Protein AF-A0A015UYR4-F1 (afdb_monomer_lite)

Foldseek 3Di:
DVVVVCCQCPVVVQQQDPVGGGQVVVPFDWDQDPVVRDIDGPPDDDDDCVVVDDDDDDDDPDVVPCCFAPVPPDADADPVNVVDPDDPGHPTD

Radius of gyration: 20.89 Å; chains: 1; bounding box: 34×30×52 Å

Organism: NCBI:txid1339316

InterPro domains:
  IPR044946 Type I restriction modification DNA specificity domain superfamily [G3DSA:3.90.220.20] (39-91)

pLDDT: mean 90.94, std 5.08, range [67.25, 97.25]

Structure (mmCIF, N/CA/C/O backbone):
data_AF-A0A015UYR4-F1
#
_entry.id   AF-A0A015UYR4-F1
#
loop_
_atom_site.group_PDB
_atom_site.id
_atom_site.type_symbol
_atom_site.label_atom_id
_atom_site.label_alt_id
_atom_site.label_comp_id
_atom_site.label_asym_id
_atom_site.label_entity_id
_atom_site.label_seq_id
_atom_site.pdbx_PDB_ins_code
_atom_site.Cartn_x
_atom_site.Cartn_y
_atom_site.Cartn_z
_atom_site.occupancy
_atom_site.B_iso_or_equiv
_atom_site.auth_seq_id
_atom_site.auth_comp_id
_atom_site.auth_asym_id
_atom_site.auth_atom_id
_atom_site.pdbx_PDB_model_num
ATOM 1 N N . MET A 1 1 ? 13.370 6.831 8.750 1.00 67.25 1 MET A N 1
ATOM 2 C CA . MET A 1 1 ? 12.155 7.668 8.852 1.00 67.25 1 MET A CA 1
ATOM 3 C C . MET A 1 1 ? 10.922 6.968 8.273 1.00 67.25 1 MET A C 1
ATOM 5 O O . MET A 1 1 ? 10.007 6.711 9.039 1.00 67.25 1 MET A O 1
ATOM 9 N N . ALA A 1 2 ? 10.908 6.552 6.997 1.00 82.50 2 ALA A N 1
ATOM 10 C CA . ALA A 1 2 ? 9.747 5.880 6.378 1.00 82.50 2 ALA A CA 1
ATOM 11 C C . ALA A 1 2 ? 9.240 4.639 7.143 1.00 82.50 2 ALA A C 1
ATOM 13 O O . ALA A 1 2 ? 8.042 4.498 7.361 1.00 82.50 2 ALA A O 1
ATOM 14 N N . LYS A 1 3 ? 10.152 3.787 7.636 1.00 88.62 3 LYS A N 1
ATOM 15 C CA . LYS A 1 3 ? 9.787 2.617 8.451 1.00 88.62 3 LYS A CA 1
ATOM 16 C C . LYS A 1 3 ? 9.011 2.993 9.720 1.00 88.62 3 LYS A C 1
ATOM 18 O O . LYS A 1 3 ? 8.019 2.357 10.030 1.00 88.62 3 LYS A O 1
ATOM 23 N N . GLN A 1 4 ? 9.444 4.033 10.434 1.00 91.44 4 GLN A N 1
ATOM 24 C CA . GLN A 1 4 ? 8.770 4.469 11.662 1.00 91.44 4 GLN A CA 1
ATOM 25 C C . GLN A 1 4 ? 7.365 4.986 11.366 1.00 91.44 4 GLN A C 1
ATOM 27 O O . GLN A 1 4 ? 6.441 4.660 12.098 1.00 91.44 4 GLN A O 1
ATOM 32 N N . LEU A 1 5 ? 7.200 5.745 10.279 1.00 93.75 5 LEU A N 1
ATOM 33 C CA . LEU A 1 5 ? 5.886 6.225 9.861 1.00 93.75 5 LEU A CA 1
ATOM 34 C C . LEU A 1 5 ? 4.958 5.057 9.514 1.00 93.75 5 LEU A C 1
ATOM 36 O O . LEU A 1 5 ? 3.815 5.031 9.957 1.00 93.75 5 LEU A O 1
ATOM 40 N N . TYR A 1 6 ? 5.473 4.065 8.783 1.00 92.75 6 TYR A N 1
ATOM 41 C CA . TYR A 1 6 ? 4.727 2.853 8.465 1.00 92.75 6 TYR A CA 1
ATOM 42 C C . TYR A 1 6 ? 4.303 2.092 9.727 1.00 92.75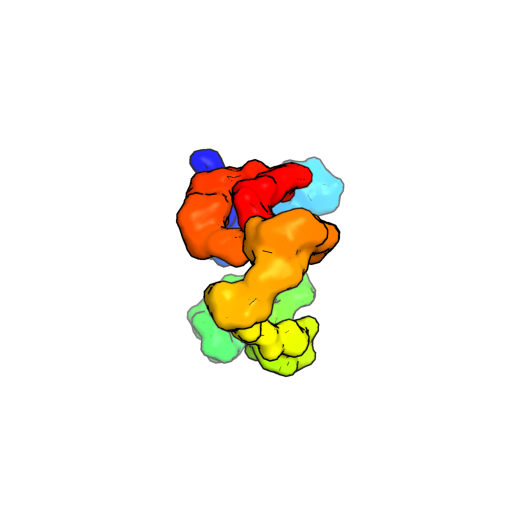 6 TYR A C 1
ATOM 44 O O . TYR A 1 6 ? 3.134 1.735 9.870 1.00 92.75 6 TYR A O 1
ATOM 52 N N . ASP A 1 7 ? 5.235 1.890 10.660 1.00 94.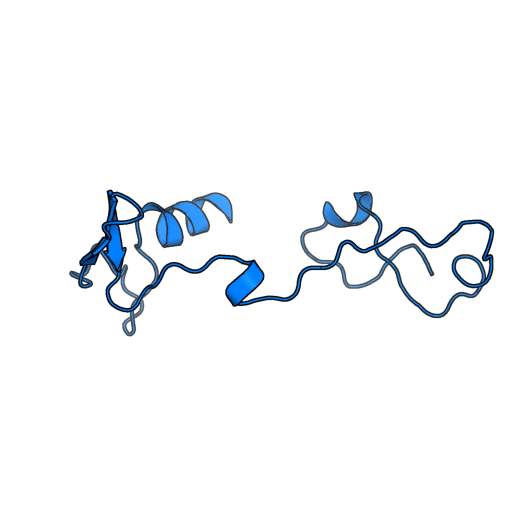56 7 ASP A N 1
ATOM 53 C CA . ASP A 1 7 ? 4.967 1.198 11.919 1.00 94.56 7 ASP A CA 1
ATOM 54 C C . ASP A 1 7 ? 3.885 1.945 12.728 1.00 94.56 7 ASP A C 1
ATOM 56 O O . ASP A 1 7 ? 2.920 1.332 13.186 1.00 94.56 7 ASP A O 1
ATOM 60 N N . TYR A 1 8 ? 3.976 3.273 12.841 1.00 94.88 8 TYR A N 1
ATOM 61 C CA . TYR A 1 8 ? 2.955 4.082 13.513 1.00 94.88 8 TYR A CA 1
ATOM 62 C C . TYR A 1 8 ? 1.589 3.981 12.821 1.00 94.88 8 TYR A C 1
ATOM 64 O O . TYR A 1 8 ? 0.583 3.677 13.460 1.00 94.88 8 TYR A O 1
ATOM 72 N N . TRP A 1 9 ? 1.530 4.203 11.510 1.00 95.19 9 TRP A N 1
ATOM 73 C CA . TRP A 1 9 ? 0.254 4.361 10.809 1.00 95.19 9 TRP A CA 1
ATOM 74 C C . TRP A 1 9 ? -0.442 3.038 10.508 1.00 95.19 9 TRP A C 1
ATOM 76 O O . TRP A 1 9 ? -1.665 2.963 10.585 1.00 95.19 9 TRP A O 1
ATOM 86 N N . PHE A 1 10 ? 0.313 1.986 10.195 1.00 92.12 10 PHE A N 1
ATOM 87 C CA . PHE A 1 10 ? -0.248 0.745 9.653 1.00 92.12 10 PHE A CA 1
ATOM 88 C C . PHE A 1 10 ? -0.027 -0.478 10.546 1.00 92.12 10 PHE A C 1
ATOM 90 O O . PHE A 1 10 ? -0.673 -1.505 10.338 1.00 92.12 10 PHE A O 1
ATOM 97 N N . VAL A 1 11 ? 0.836 -0.387 11.565 1.00 91.56 11 VAL A N 1
ATOM 98 C CA . VAL A 1 11 ? 0.991 -1.452 12.572 1.00 91.56 11 VAL A CA 1
ATOM 99 C C . VAL A 1 11 ? 0.294 -1.064 13.872 1.00 91.56 11 VAL A C 1
ATOM 101 O O . VAL A 1 11 ? -0.481 -1.866 14.401 1.00 91.56 11 VAL A O 1
ATOM 104 N N . GLN A 1 12 ? 0.531 0.160 14.354 1.00 94.50 12 GLN A N 1
ATOM 105 C CA . GLN A 1 12 ? -0.068 0.696 15.582 1.00 94.50 12 GLN A CA 1
ATOM 106 C C . GLN A 1 12 ? -1.436 1.359 15.350 1.00 94.50 12 GLN A C 1
ATOM 108 O O . GLN A 1 12 ? -2.217 1.446 16.294 1.00 94.50 12 GLN A O 1
ATOM 113 N N . PHE A 1 13 ? -1.749 1.738 14.103 1.00 95.44 13 PHE A N 1
ATOM 114 C CA . PHE A 1 13 ? -2.959 2.474 13.704 1.00 95.44 13 PHE A CA 1
ATOM 115 C C . PHE A 1 13 ? -3.080 3.877 14.317 1.00 95.44 13 PHE A C 1
ATOM 117 O O . PHE A 1 13 ? -4.177 4.375 14.559 1.00 95.44 13 PHE A O 1
ATOM 124 N N . ASP A 1 14 ? -1.942 4.531 14.532 1.00 96.62 14 ASP A N 1
ATOM 125 C CA . ASP A 1 14 ? -1.826 5.899 15.041 1.00 96.62 14 ASP A CA 1
ATOM 126 C C . ASP A 1 14 ? -1.505 6.892 13.909 1.00 96.62 14 ASP A C 1
ATOM 128 O O . ASP A 1 14 ? -0.603 7.726 13.996 1.00 96.62 14 ASP A O 1
ATOM 132 N N . PHE A 1 15 ? -2.249 6.795 12.805 1.00 95.62 15 PHE A N 1
ATOM 133 C CA . PHE A 1 15 ? -2.251 7.829 11.767 1.00 95.62 15 PHE A CA 1
ATOM 134 C C . PHE A 1 15 ? -2.989 9.091 12.257 1.00 95.62 15 PHE A C 1
ATOM 136 O O . PHE A 1 15 ? -3.798 8.997 13.180 1.00 95.62 15 PHE A O 1
ATOM 143 N N . PRO A 1 16 ? -2.727 10.279 11.686 1.00 96.25 16 PRO A N 1
ATOM 144 C CA . PRO A 1 16 ? -3.413 11.502 12.091 1.00 96.25 16 PRO A CA 1
ATOM 145 C C . PRO A 1 16 ? -4.919 11.430 11.797 1.00 96.25 16 PRO A C 1
ATOM 147 O O . PRO A 1 16 ? -5.318 11.111 10.678 1.00 96.25 16 PRO A O 1
ATOM 150 N N . ASN A 1 17 ? -5.749 11.737 12.792 1.00 94.06 17 ASN A N 1
ATOM 151 C CA . ASN A 1 17 ? -7.185 11.956 12.625 1.00 94.06 17 ASN A CA 1
ATOM 152 C C . ASN A 1 17 ? -7.468 13.362 12.052 1.00 94.06 17 ASN A C 1
ATOM 154 O O . ASN A 1 17 ? -6.546 14.101 11.710 1.00 94.06 17 ASN A O 1
ATOM 158 N N . GLU A 1 18 ? -8.741 13.753 11.971 1.00 92.94 18 GLU A N 1
ATOM 159 C CA . GLU A 1 18 ? -9.169 15.059 11.435 1.00 92.94 18 GLU A CA 1
ATOM 160 C C . GLU A 1 18 ? -8.559 16.268 12.172 1.00 92.94 18 GLU A C 1
ATOM 162 O O . GLU A 1 18 ? -8.358 17.322 11.575 1.00 92.94 18 GLU A O 1
ATOM 167 N N . GLU A 1 19 ? -8.201 16.112 13.450 1.00 95.00 19 GLU A N 1
ATOM 168 C CA . GLU A 1 19 ? -7.539 17.141 14.266 1.00 95.00 19 GLU A CA 1
ATOM 169 C C . GLU A 1 19 ? -6.001 17.053 14.214 1.00 95.00 19 GLU A C 1
ATOM 171 O O . GLU A 1 19 ? -5.306 17.774 14.932 1.00 95.00 19 GLU A O 1
ATOM 176 N N . GLY A 1 20 ? -5.447 16.135 13.419 1.00 94.50 20 GLY A N 1
ATOM 177 C CA . GLY A 1 20 ? -4.011 15.865 13.352 1.00 94.50 20 GLY A CA 1
ATOM 178 C C . GLY A 1 20 ? -3.457 15.066 14.538 1.00 94.50 20 GLY A C 1
ATOM 179 O O . GLY A 1 20 ? -2.238 14.933 14.666 1.00 94.50 20 GLY A O 1
ATOM 180 N N . LYS A 1 21 ? -4.316 14.525 15.411 1.00 95.75 21 LYS A N 1
ATOM 181 C CA . LYS A 1 21 ? -3.912 13.714 16.572 1.00 95.75 21 LYS A CA 1
ATOM 182 C C . LYS A 1 21 ? -3.831 12.223 16.215 1.00 95.75 21 LYS A C 1
ATOM 184 O O . LYS A 1 21 ? -4.521 11.791 15.295 1.00 95.75 21 LYS A O 1
ATOM 189 N N . PRO A 1 22 ? -3.039 11.405 16.931 1.00 96.56 22 PRO A N 1
ATOM 190 C CA . PRO A 1 22 ? -2.928 9.972 16.645 1.00 96.56 22 PRO A CA 1
ATOM 191 C C . PRO A 1 22 ? -4.275 9.257 16.815 1.00 96.56 22 PRO A C 1
ATOM 193 O O . PRO A 1 22 ? -4.886 9.363 17.879 1.00 96.56 22 PRO A O 1
ATOM 196 N N . TYR A 1 23 ? -4.745 8.557 15.781 1.00 97.19 23 TYR A N 1
ATOM 197 C CA . TYR A 1 23 ? -6.096 7.995 15.711 1.00 97.19 23 TYR A CA 1
ATOM 198 C C . TYR A 1 23 ? -6.416 7.067 16.886 1.00 97.19 23 TYR A C 1
ATOM 200 O O . TYR A 1 23 ? -7.296 7.383 17.688 1.00 97.19 23 TYR A O 1
ATOM 208 N N . LYS A 1 24 ? -5.694 5.950 17.030 1.00 95.75 24 LYS A N 1
ATOM 209 C CA . LYS A 1 24 ? -5.983 4.939 18.055 1.00 95.75 24 LYS A CA 1
ATOM 210 C C . LYS A 1 24 ? -5.788 5.493 19.468 1.00 95.75 24 LYS A C 1
ATOM 212 O O . LYS A 1 24 ? -6.665 5.335 20.317 1.00 95.75 24 LYS A O 1
ATOM 217 N N . SER A 1 25 ? -4.677 6.181 19.715 1.00 96.06 25 SER A N 1
ATOM 218 C CA . SER A 1 25 ? -4.352 6.753 21.027 1.00 96.06 25 SER A CA 1
ATOM 219 C C . SER A 1 25 ? -5.284 7.902 21.436 1.00 96.06 25 SER A C 1
ATOM 221 O O . SER A 1 25 ? -5.423 8.175 22.627 1.00 96.06 25 SER A O 1
ATOM 223 N N . SER A 1 26 ? -5.968 8.545 20.483 1.00 96.56 26 SER A N 1
ATOM 224 C CA . SER A 1 26 ? -6.981 9.581 20.754 1.00 96.56 26 SER A CA 1
ATOM 225 C C . SER A 1 26 ? -8.411 9.030 20.830 1.00 96.56 26 SER A C 1
ATOM 227 O O . SER A 1 26 ? -9.363 9.801 20.734 1.00 96.56 26 SER A O 1
ATOM 229 N N . GLY A 1 27 ? -8.584 7.713 20.994 1.00 95.88 27 GLY A N 1
ATOM 230 C CA . GLY A 1 27 ? -9.903 7.084 21.131 1.00 95.88 27 GLY A CA 1
ATOM 231 C C . GLY A 1 27 ? -10.598 6.761 19.806 1.00 95.88 27 GLY A C 1
ATOM 232 O O . GLY A 1 27 ? -11.813 6.568 19.792 1.00 95.88 27 GLY A O 1
ATOM 233 N N . GLY A 1 28 ? -9.852 6.702 18.699 1.00 96.38 28 GLY A N 1
ATOM 234 C CA . GLY A 1 28 ? -10.356 6.247 17.406 1.00 96.38 28 GLY A CA 1
ATOM 235 C C . GLY A 1 28 ? -10.996 4.864 17.516 1.00 96.38 28 GLY A C 1
ATOM 236 O O . GLY A 1 28 ? -10.462 3.960 18.164 1.00 96.38 28 GLY A O 1
ATOM 237 N N . LYS A 1 29 ? -12.175 4.706 16.910 1.00 97.25 29 LYS A N 1
ATOM 238 C CA . LYS A 1 29 ? -12.971 3.490 17.053 1.00 97.25 29 LYS A CA 1
ATOM 239 C C . LYS A 1 29 ? -12.305 2.321 16.334 1.00 97.25 29 LYS A C 1
ATOM 241 O O . LYS A 1 29 ? -11.959 2.402 15.160 1.00 97.25 29 LYS A O 1
ATOM 246 N N . MET A 1 30 ? -12.167 1.213 17.050 1.00 96.38 30 MET A N 1
ATOM 247 C CA . MET A 1 30 ? -11.606 -0.031 16.539 1.00 96.38 30 MET A CA 1
ATOM 248 C C . MET A 1 30 ? -12.703 -1.092 16.466 1.00 96.38 30 MET A C 1
ATOM 250 O O . MET A 1 30 ? -13.580 -1.150 17.330 1.00 96.38 30 MET A O 1
ATOM 254 N N . VAL A 1 31 ? -12.663 -1.930 15.435 1.00 96.88 31 VAL A N 1
ATOM 255 C CA . VAL A 1 31 ? -13.613 -3.025 15.219 1.00 96.88 31 VAL A CA 1
ATOM 256 C C . VAL A 1 31 ? -12.864 -4.341 15.047 1.00 96.88 31 VAL A C 1
ATOM 258 O O . VAL A 1 31 ? -11.807 -4.396 14.413 1.00 96.88 31 VAL A O 1
ATOM 261 N N . TRP A 1 32 ? -13.396 -5.415 15.633 1.00 96.31 32 TRP A N 1
ATOM 262 C CA . TRP A 1 32 ? -12.828 -6.750 15.472 1.00 96.31 32 TRP A CA 1
ATOM 263 C C . TRP A 1 32 ? -12.986 -7.221 14.028 1.00 96.31 32 TRP A C 1
ATOM 265 O O . TRP A 1 32 ? -14.086 -7.206 13.473 1.00 96.31 32 TRP A O 1
ATOM 275 N N . ASN A 1 33 ? -11.886 -7.664 13.423 1.00 94.62 33 ASN A N 1
ATOM 276 C CA . ASN A 1 33 ? -11.901 -8.256 12.101 1.00 94.62 33 ASN A CA 1
ATOM 277 C C . ASN A 1 33 ? -11.656 -9.766 12.172 1.00 94.62 33 ASN A C 1
ATOM 279 O O . ASN A 1 33 ? -10.548 -10.213 12.473 1.00 94.62 33 ASN A O 1
ATOM 283 N N . GLU A 1 34 ? -12.670 -10.549 11.803 1.00 94.38 34 GLU A N 1
ATOM 284 C CA . GLU A 1 34 ? -12.614 -12.016 11.845 1.00 94.38 34 GLU A CA 1
ATOM 285 C C . GLU A 1 34 ? -11.556 -12.618 10.909 1.00 94.38 34 GLU A C 1
ATOM 287 O O . GLU A 1 34 ? -10.916 -13.615 11.244 1.00 94.38 34 GLU A O 1
ATOM 292 N N . LYS A 1 35 ? -11.330 -12.011 9.735 1.00 91.56 35 LYS A N 1
ATOM 293 C CA . LYS A 1 35 ? -10.377 -12.532 8.742 1.00 91.56 35 LYS A CA 1
ATOM 294 C C . LYS A 1 35 ? -8.931 -12.366 9.210 1.00 91.56 35 LYS A C 1
ATOM 296 O O . LYS A 1 35 ? -8.139 -13.295 9.075 1.00 91.56 35 LYS A O 1
ATOM 301 N N . LEU A 1 36 ? -8.583 -11.197 9.756 1.00 90.56 36 LEU A N 1
ATOM 302 C CA . LEU A 1 36 ? -7.230 -10.915 10.259 1.00 90.56 36 LEU A CA 1
ATOM 303 C C . LEU A 1 36 ? -7.020 -11.337 11.716 1.00 90.56 36 LEU A C 1
ATOM 305 O O . LEU A 1 36 ? -5.879 -11.327 12.177 1.00 90.56 36 LEU A O 1
ATOM 309 N N . LYS A 1 37 ? -8.095 -11.687 12.434 1.00 93.88 37 LYS A N 1
ATOM 310 C CA . LYS A 1 37 ? -8.082 -12.021 13.866 1.00 93.88 37 LYS A CA 1
ATOM 311 C C . LYS A 1 37 ? -7.424 -10.925 14.712 1.00 93.88 37 LYS A C 1
ATOM 313 O O . LYS A 1 37 ? -6.601 -11.203 15.585 1.00 93.88 37 LYS A O 1
ATOM 318 N N . ARG A 1 38 ? -7.751 -9.668 14.408 1.00 93.50 38 ARG A N 1
ATOM 319 C CA . ARG A 1 38 ? -7.265 -8.482 15.126 1.00 93.50 38 ARG A CA 1
ATOM 320 C C . ARG A 1 38 ? -8.269 -7.345 15.033 1.00 93.50 38 ARG A C 1
ATOM 322 O O . ARG A 1 38 ? -9.094 -7.309 14.124 1.00 93.50 38 ARG A O 1
ATOM 329 N N . GLU A 1 39 ? -8.126 -6.379 15.926 1.00 94.75 39 GLU A N 1
ATOM 330 C CA . GLU A 1 39 ? -8.8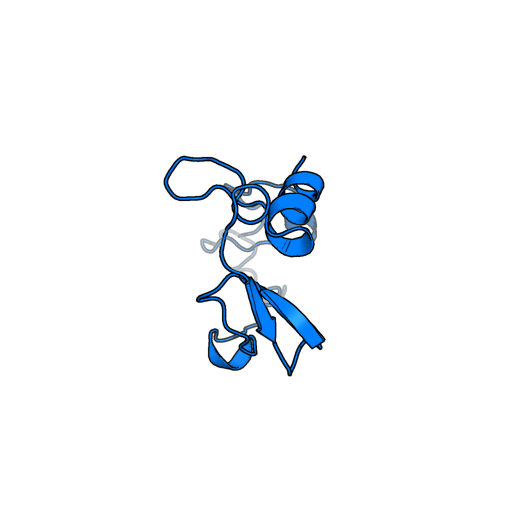04 -5.094 15.797 1.00 94.75 39 GLU A CA 1
ATOM 331 C C . GLU A 1 39 ? -8.182 -4.253 14.676 1.00 94.75 39 GLU A C 1
ATOM 333 O O . GLU A 1 39 ? -6.952 -4.195 14.535 1.00 94.75 39 GLU A O 1
ATOM 338 N N . ILE A 1 40 ? -9.037 -3.596 13.894 1.00 95.56 40 ILE A N 1
ATOM 339 C CA . ILE A 1 40 ? -8.679 -2.633 12.843 1.00 95.56 40 ILE A CA 1
ATOM 340 C C . ILE A 1 40 ? -9.501 -1.343 13.014 1.00 95.56 40 ILE A C 1
ATOM 342 O O . ILE A 1 40 ? -10.542 -1.391 13.671 1.00 95.56 40 ILE A O 1
ATOM 346 N N . PRO A 1 41 ? -9.067 -0.199 12.460 1.00 96.69 41 PRO A N 1
ATOM 347 C CA . PRO A 1 41 ? -9.844 1.038 12.513 1.00 96.69 41 PRO A CA 1
ATOM 348 C C . PRO A 1 41 ? -11.237 0.878 11.894 1.00 96.69 41 PRO A C 1
ATOM 350 O O . PRO A 1 41 ? -11.401 0.189 10.884 1.00 96.69 41 PRO A O 1
ATOM 353 N N . GLU A 1 42 ? -12.245 1.530 12.472 1.00 95.44 42 GLU A N 1
ATOM 354 C CA . GLU A 1 42 ? -13.582 1.567 11.880 1.00 95.44 42 GLU A CA 1
ATOM 355 C C . GLU A 1 42 ? -13.541 2.196 10.478 1.00 95.44 42 GLU A C 1
ATOM 357 O O . GLU A 1 42 ? -12.867 3.199 10.243 1.00 95.44 42 GLU A O 1
ATOM 362 N N . GLY A 1 43 ? -14.263 1.585 9.534 1.00 92.69 43 GLY A N 1
ATOM 363 C CA . GLY A 1 43 ? -14.308 2.013 8.134 1.00 92.69 43 GLY A CA 1
ATOM 364 C C . GLY A 1 43 ? -13.204 1.425 7.253 1.00 92.69 43 GLY A C 1
ATOM 365 O O . GLY A 1 43 ? -13.266 1.579 6.035 1.00 92.69 43 GLY A O 1
ATOM 366 N N . TRP A 1 44 ? -12.221 0.722 7.824 1.00 93.31 44 TRP A N 1
ATOM 367 C CA . TRP A 1 44 ? -11.251 -0.040 7.040 1.00 93.31 44 TRP A CA 1
ATOM 368 C C . TRP A 1 44 ? -11.827 -1.404 6.659 1.00 93.31 44 TRP A C 1
ATOM 370 O O . TRP A 1 44 ? -12.462 -2.073 7.475 1.00 93.31 44 TRP A O 1
ATOM 380 N N . ASP A 1 45 ? -11.550 -1.838 5.432 1.00 89.31 45 ASP A N 1
ATOM 381 C CA . ASP A 1 45 ? -11.946 -3.149 4.919 1.00 89.31 45 ASP A CA 1
ATOM 382 C C . ASP A 1 45 ? -10.733 -3.909 4.362 1.00 89.31 45 ASP A C 1
ATOM 384 O O . ASP A 1 45 ? -9.657 -3.346 4.137 1.00 89.31 45 ASP A O 1
ATOM 388 N N . ILE A 1 46 ? -10.900 -5.211 4.157 1.00 89.75 46 ILE A N 1
ATOM 389 C CA . ILE A 1 46 ? -9.879 -6.107 3.626 1.00 89.75 46 ILE A CA 1
ATOM 390 C C . ILE A 1 46 ? -10.287 -6.542 2.234 1.00 89.75 46 ILE A C 1
ATOM 392 O O . ILE A 1 46 ? -11.289 -7.236 2.052 1.00 89.75 46 ILE A O 1
ATOM 396 N N . SER A 1 47 ? -9.418 -6.244 1.278 1.00 91.56 47 SER A N 1
ATOM 397 C CA . SER A 1 47 ? -9.567 -6.681 -0.099 1.00 91.56 47 SER A CA 1
ATOM 398 C C . SER A 1 47 ? -8.285 -7.335 -0.603 1.00 91.56 47 SER A C 1
ATOM 400 O O . SER A 1 47 ? -7.190 -7.048 -0.108 1.00 91.56 47 SER A O 1
ATOM 402 N N . LEU A 1 48 ? -8.404 -8.241 -1.573 1.00 92.62 48 LEU A N 1
ATOM 403 C CA . LEU A 1 48 ? -7.235 -8.759 -2.276 1.00 92.62 48 LEU A CA 1
ATOM 404 C C . LEU A 1 48 ? -6.810 -7.733 -3.328 1.00 92.62 48 LEU A C 1
ATOM 406 O O . LEU A 1 48 ? -7.649 -7.070 -3.928 1.00 92.62 48 LEU A O 1
ATOM 410 N N . ILE A 1 49 ? -5.509 -7.646 -3.619 1.00 94.75 49 ILE A N 1
ATOM 411 C CA . ILE A 1 49 ? -4.990 -6.703 -4.627 1.00 94.75 49 ILE A CA 1
ATOM 412 C C . ILE A 1 49 ? -5.724 -6.863 -5.968 1.00 94.75 49 ILE A C 1
ATOM 414 O O . ILE A 1 49 ? -6.088 -5.870 -6.583 1.00 94.75 49 ILE A O 1
ATOM 418 N N . LYS A 1 50 ? -6.012 -8.105 -6.379 1.00 94.56 50 LYS A N 1
ATOM 419 C CA . LYS A 1 50 ? -6.725 -8.414 -7.630 1.00 94.56 50 LYS A CA 1
ATOM 420 C C . LYS A 1 50 ? -8.145 -7.831 -7.708 1.00 94.56 50 LYS A C 1
ATOM 422 O O . LYS A 1 50 ? -8.666 -7.680 -8.805 1.00 94.56 50 LYS A O 1
ATOM 427 N N . ASP A 1 51 ? -8.772 -7.565 -6.561 1.00 95.12 51 ASP A N 1
ATOM 428 C CA . ASP A 1 51 ? -10.153 -7.086 -6.490 1.00 95.12 51 ASP A CA 1
ATOM 429 C C . ASP A 1 51 ? -10.210 -5.549 -6.602 1.00 95.12 51 ASP A C 1
ATOM 431 O O . ASP A 1 51 ? -11.264 -4.994 -6.900 1.00 95.12 51 ASP A O 1
ATOM 435 N N . ILE A 1 52 ? -9.083 -4.856 -6.379 1.00 95.00 52 ILE A N 1
ATOM 436 C CA . ILE A 1 52 ? -8.993 -3.382 -6.380 1.00 95.00 52 ILE A CA 1
ATOM 437 C C . ILE A 1 52 ? -8.024 -2.819 -7.423 1.00 95.00 52 ILE A C 1
ATOM 439 O O . ILE A 1 52 ? -8.023 -1.617 -7.675 1.00 95.00 52 ILE A O 1
ATOM 443 N N . ALA A 1 53 ? -7.175 -3.659 -8.013 1.00 95.31 53 ALA A N 1
ATOM 444 C CA . ALA A 1 53 ? -6.151 -3.236 -8.951 1.00 95.31 53 ALA A CA 1
ATOM 445 C C . ALA A 1 53 ? -5.919 -4.289 -10.035 1.00 95.31 53 ALA A C 1
ATOM 447 O O . ALA A 1 53 ? -5.903 -5.494 -9.782 1.00 95.31 53 ALA A O 1
ATOM 448 N N . THR A 1 54 ? -5.663 -3.812 -11.252 1.00 95.12 54 THR A N 1
ATOM 449 C CA . THR A 1 54 ? -5.100 -4.657 -12.306 1.00 95.12 54 THR A CA 1
ATOM 450 C C . THR A 1 54 ? -3.588 -4.689 -12.149 1.00 95.12 54 THR A C 1
ATOM 452 O O . THR A 1 54 ? -2.948 -3.641 -12.064 1.00 95.12 54 THR A O 1
ATOM 455 N N . THR A 1 55 ? -3.012 -5.884 -12.092 1.00 92.62 55 THR A N 1
ATOM 456 C CA . THR A 1 55 ? -1.572 -6.063 -11.914 1.00 92.62 55 THR A CA 1
ATOM 457 C C . THR A 1 55 ? -0.908 -6.401 -13.242 1.00 92.62 55 THR A C 1
ATOM 459 O O . THR A 1 55 ? -1.421 -7.189 -14.033 1.00 92.62 55 THR A O 1
ATOM 462 N N . TYR A 1 56 ? 0.264 -5.815 -13.472 1.00 87.88 56 TYR A N 1
ATOM 463 C CA . TYR A 1 56 ? 1.116 -6.117 -14.615 1.00 87.88 56 TYR A CA 1
ATOM 464 C C . TYR A 1 56 ? 2.554 -6.230 -14.126 1.00 87.88 56 TYR A C 1
ATOM 466 O O . TYR A 1 56 ? 3.001 -5.429 -13.306 1.00 87.88 56 TYR A O 1
ATOM 474 N N . SER A 1 57 ? 3.287 -7.212 -14.641 1.00 79.94 57 SER A N 1
ATOM 475 C CA . SER A 1 57 ? 4.743 -7.174 -14.588 1.00 79.94 57 SER A CA 1
ATOM 476 C C . SER A 1 57 ? 5.193 -6.443 -15.841 1.00 79.94 57 SER A C 1
ATOM 478 O O . SER A 1 57 ? 4.914 -6.904 -16.947 1.00 79.94 57 SER A O 1
ATOM 480 N N . GLY A 1 58 ? 5.874 -5.309 -15.681 1.00 78.06 58 GLY A N 1
ATOM 481 C CA . GLY A 1 58 ? 6.639 -4.736 -16.784 1.00 78.06 58 GLY A CA 1
ATOM 482 C C . GLY A 1 58 ? 7.661 -5.747 -17.322 1.00 78.06 58 GLY A C 1
ATOM 483 O O . GLY A 1 58 ? 7.876 -6.820 -16.746 1.00 78.06 58 GLY A O 1
ATOM 484 N N . GLY A 1 59 ? 8.303 -5.399 -18.429 1.00 80.88 59 GLY A N 1
ATOM 485 C CA . GLY A 1 59 ? 9.367 -6.200 -19.016 1.00 80.88 59 GLY A CA 1
ATOM 486 C C . GLY A 1 59 ? 10.478 -5.310 -19.539 1.00 80.88 59 GLY A C 1
ATOM 487 O O . GLY A 1 59 ? 10.219 -4.206 -20.014 1.00 80.88 59 GLY A O 1
ATOM 488 N N . THR A 1 60 ? 11.711 -5.802 -19.466 1.00 85.06 60 THR A N 1
ATOM 489 C CA . THR A 1 60 ? 12.827 -5.195 -20.189 1.00 85.06 60 THR A CA 1
ATOM 490 C C . THR A 1 60 ? 12.529 -5.302 -21.685 1.00 85.06 60 THR A C 1
ATOM 492 O O . THR A 1 60 ? 12.212 -6.410 -22.144 1.00 85.06 60 THR A O 1
ATOM 495 N N . PRO A 1 61 ? 12.611 -4.202 -22.455 1.00 85.75 61 PRO A N 1
ATOM 496 C CA . PRO A 1 61 ? 12.538 -4.277 -23.906 1.00 85.75 61 PRO A CA 1
ATOM 497 C C . PRO A 1 61 ? 13.515 -5.331 -24.441 1.00 85.75 61 PRO A C 1
ATOM 499 O O . PRO A 1 61 ? 14.534 -5.650 -23.827 1.00 85.75 61 PRO A O 1
ATOM 502 N N . LYS A 1 62 ? 13.197 -5.949 -25.578 1.00 87.19 62 LYS A N 1
ATOM 503 C CA . LYS A 1 62 ? 14.152 -6.879 -26.187 1.00 87.19 62 LYS A CA 1
ATOM 504 C C . LYS A 1 62 ? 15.336 -6.064 -26.689 1.00 87.19 62 LYS A C 1
ATOM 506 O O . LYS A 1 62 ? 15.132 -5.176 -27.506 1.00 87.19 62 LYS A O 1
ATOM 511 N N . SER A 1 63 ? 16.554 -6.430 -26.295 1.00 85.06 63 SER A N 1
ATOM 512 C CA . SER A 1 63 ? 17.791 -5.781 -26.760 1.00 85.06 63 SER A CA 1
ATOM 513 C C . SER A 1 63 ? 17.975 -5.815 -28.280 1.00 85.06 63 SER A C 1
ATOM 515 O O . SER A 1 63 ? 18.742 -5.038 -28.834 1.00 85.06 63 SER A O 1
ATOM 517 N N . THR A 1 64 ? 17.264 -6.707 -28.972 1.00 90.25 64 THR A N 1
ATOM 518 C CA . THR A 1 64 ? 17.225 -6.767 -30.436 1.00 90.25 64 THR A CA 1
ATOM 519 C C . THR A 1 64 ? 16.411 -5.641 -31.070 1.00 90.25 64 THR A C 1
ATOM 521 O O . THR A 1 64 ? 16.545 -5.426 -32.270 1.00 90.25 64 THR A O 1
ATOM 524 N N . ASN A 1 65 ? 15.536 -4.966 -30.319 1.00 88.31 65 ASN A N 1
ATOM 525 C CA . ASN A 1 65 ? 14.825 -3.795 -30.812 1.00 88.31 65 ASN A CA 1
ATOM 526 C C . ASN A 1 65 ? 15.605 -2.535 -30.436 1.00 88.31 65 ASN A C 1
ATOM 528 O O . ASN A 1 65 ? 15.377 -1.946 -29.382 1.00 88.31 65 ASN A O 1
ATOM 532 N N . ILE A 1 66 ? 16.555 -2.171 -31.296 1.00 86.50 66 ILE A N 1
ATOM 533 C CA . ILE A 1 66 ? 17.506 -1.088 -31.038 1.00 86.50 66 ILE A CA 1
ATOM 534 C C . ILE A 1 66 ? 16.830 0.282 -30.894 1.00 86.50 66 ILE A C 1
ATOM 536 O O . ILE A 1 66 ? 17.367 1.136 -30.208 1.00 86.50 66 ILE A O 1
ATOM 540 N N . GLU A 1 67 ? 15.630 0.467 -31.452 1.00 88.44 67 GLU A N 1
ATOM 541 C CA . GLU A 1 67 ? 14.856 1.716 -31.358 1.00 88.44 67 GLU A CA 1
ATOM 542 C C . GLU A 1 67 ? 14.413 2.049 -29.918 1.00 88.44 67 GLU A C 1
ATOM 544 O O . GLU A 1 67 ? 13.991 3.166 -29.654 1.00 88.44 67 GLU A O 1
ATOM 549 N N . TYR A 1 68 ? 14.509 1.092 -28.983 1.00 85.06 68 TYR A N 1
ATOM 550 C CA . TYR A 1 68 ? 14.267 1.282 -27.540 1.00 85.06 68 TYR A CA 1
ATOM 551 C C . TYR A 1 68 ? 15.557 1.422 -26.707 1.00 85.06 68 TYR A C 1
ATOM 553 O O . TYR A 1 68 ? 15.539 1.199 -25.489 1.00 85.06 68 TYR A O 1
ATOM 561 N N . TYR A 1 69 ? 16.693 1.626 -27.381 1.00 86.75 69 TYR A N 1
ATOM 562 C CA . TYR A 1 69 ? 18.016 1.787 -26.762 1.00 86.75 69 TYR A CA 1
ATOM 563 C C . TYR A 1 69 ? 18.845 2.905 -27.411 1.00 86.75 69 TYR A C 1
ATOM 565 O O . TYR A 1 69 ? 19.662 3.538 -26.743 1.00 86.75 69 TYR A O 1
ATOM 573 N N . ASP A 1 70 ? 18.691 3.106 -28.723 1.00 86.00 70 ASP A N 1
ATOM 574 C CA . ASP A 1 70 ? 19.403 4.096 -29.528 1.00 86.00 70 ASP A CA 1
ATOM 575 C C . ASP A 1 70 ? 18.399 5.068 -30.158 1.00 86.00 70 ASP A C 1
ATOM 577 O O . ASP A 1 70 ? 17.583 4.687 -30.997 1.00 86.00 70 ASP A O 1
ATOM 581 N N . ASN A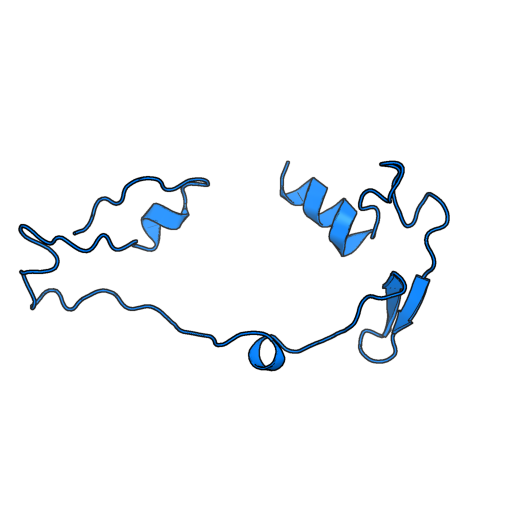 1 71 ? 18.454 6.331 -29.727 1.00 85.94 71 ASN A N 1
ATOM 582 C CA . ASN A 1 71 ? 17.470 7.375 -30.044 1.00 85.94 71 ASN A CA 1
ATOM 583 C C . ASN A 1 71 ? 16.019 7.012 -29.689 1.00 85.94 71 ASN A C 1
ATOM 585 O O . ASN A 1 71 ? 15.087 7.518 -30.315 1.00 85.94 71 ASN A O 1
ATOM 589 N N . GLY A 1 72 ? 15.818 6.159 -28.683 1.00 85.25 72 GLY A N 1
ATOM 590 C CA . GLY A 1 72 ? 14.483 5.864 -28.195 1.00 85.25 72 GLY A CA 1
ATOM 591 C C . GLY A 1 72 ? 13.822 7.079 -27.545 1.00 85.25 72 GLY A C 1
ATOM 592 O O . GLY A 1 72 ? 14.464 7.951 -26.957 1.00 85.25 72 GLY A O 1
ATOM 593 N N . GLU A 1 73 ? 12.501 7.156 -27.670 1.00 88.25 73 GLU A N 1
ATOM 594 C CA . GLU A 1 73 ? 11.702 8.261 -27.124 1.00 88.25 73 GLU A CA 1
ATOM 595 C C . GLU A 1 73 ? 10.917 7.844 -25.868 1.00 88.25 73 GLU A C 1
ATOM 597 O O . GLU A 1 73 ? 10.333 8.684 -25.180 1.00 88.25 73 GLU A O 1
ATOM 602 N N . ILE A 1 74 ? 10.911 6.545 -25.541 1.00 88.25 74 ILE A N 1
ATOM 603 C CA . ILE A 1 74 ? 10.147 5.974 -24.429 1.00 88.25 74 ILE A CA 1
ATOM 604 C C . ILE A 1 74 ? 11.102 5.619 -23.289 1.00 88.25 74 ILE A C 1
ATOM 606 O O . ILE A 1 74 ? 11.735 4.569 -23.287 1.00 88.25 74 ILE A O 1
ATOM 610 N N . ALA A 1 75 ? 11.142 6.476 -22.271 1.00 89.19 75 ALA A N 1
ATOM 611 C CA . ALA A 1 75 ? 11.870 6.206 -21.037 1.00 89.19 75 ALA A CA 1
ATOM 612 C C . ALA A 1 75 ? 11.394 4.899 -20.379 1.00 89.19 75 ALA A C 1
ATOM 614 O O . ALA A 1 75 ? 10.198 4.727 -20.119 1.00 89.19 75 ALA A O 1
ATOM 615 N N . TRP A 1 76 ? 12.327 4.014 -20.028 1.00 87.88 76 TRP A N 1
ATOM 616 C CA . TRP A 1 76 ? 12.027 2.815 -19.247 1.00 87.88 76 TRP A CA 1
ATOM 617 C C . TRP A 1 76 ? 12.995 2.646 -18.073 1.00 87.88 76 TRP A C 1
ATOM 619 O O . TRP A 1 76 ? 14.168 3.013 -18.133 1.00 87.88 76 TRP A O 1
ATOM 629 N N . ILE A 1 77 ? 12.458 2.115 -16.973 1.00 89.31 77 ILE A N 1
ATOM 630 C CA . ILE A 1 77 ? 13.140 2.011 -15.680 1.00 89.31 77 ILE A CA 1
ATOM 631 C C . ILE A 1 77 ? 13.679 0.591 -15.513 1.00 89.31 77 ILE A C 1
ATOM 633 O O . ILE A 1 77 ? 12.933 -0.381 -15.664 1.00 89.31 77 ILE A O 1
ATOM 637 N N . ASN A 1 78 ? 14.951 0.460 -15.148 1.00 87.62 78 ASN A N 1
ATOM 638 C CA . ASN A 1 78 ? 15.522 -0.816 -14.721 1.00 87.62 78 ASN A CA 1
ATOM 639 C C . ASN A 1 78 ? 15.476 -0.988 -13.191 1.00 87.62 78 ASN A C 1
ATOM 641 O O . ASN A 1 78 ? 15.326 -0.033 -12.431 1.00 87.62 78 ASN A O 1
ATOM 645 N N . SER A 1 79 ? 15.659 -2.221 -12.712 1.00 87.00 79 SER A N 1
ATOM 646 C CA . SER A 1 79 ? 15.602 -2.526 -11.274 1.00 87.00 79 SER A CA 1
ATOM 647 C C . SER A 1 79 ? 16.650 -1.784 -10.434 1.00 87.00 79 SER A C 1
ATOM 649 O O . SER A 1 79 ? 16.430 -1.568 -9.246 1.00 87.00 79 SER A O 1
ATOM 651 N N . GLY A 1 80 ? 17.787 -1.399 -11.020 1.00 88.50 80 GLY A N 1
ATOM 652 C CA . GLY A 1 80 ? 18.835 -0.647 -10.329 1.00 88.50 80 GLY A CA 1
ATOM 653 C C . GLY A 1 80 ? 18.427 0.794 -10.022 1.00 88.50 80 GLY A C 1
ATOM 654 O O . GLY A 1 80 ? 18.765 1.307 -8.954 1.00 88.50 80 GLY A O 1
ATOM 655 N N . GLU A 1 81 ? 17.649 1.418 -10.907 1.00 89.62 81 GLU A N 1
ATOM 656 C CA . GLU A 1 81 ? 17.127 2.780 -10.731 1.00 89.62 81 GLU A CA 1
ATOM 657 C C . GLU A 1 81 ? 16.114 2.873 -9.578 1.00 89.62 81 GLU A C 1
ATOM 659 O O . GLU A 1 81 ? 16.022 3.913 -8.925 1.00 89.62 81 GLU A O 1
ATOM 664 N N . LEU A 1 82 ? 15.436 1.765 -9.241 1.00 89.00 82 LEU A N 1
ATOM 665 C CA . LEU A 1 82 ? 14.496 1.673 -8.111 1.00 89.00 82 LEU A CA 1
ATOM 666 C C . LEU A 1 82 ? 15.157 1.856 -6.733 1.00 89.00 82 LEU A C 1
ATOM 668 O O . LEU A 1 82 ? 14.457 1.992 -5.731 1.00 89.00 82 LEU A O 1
ATOM 672 N N . ASN A 1 83 ? 16.492 1.882 -6.660 1.00 89.94 83 ASN A N 1
ATOM 673 C CA . ASN A 1 83 ? 17.208 2.241 -5.434 1.00 89.94 83 ASN A CA 1
ATOM 674 C C . ASN A 1 83 ? 17.145 3.747 -5.129 1.00 89.94 83 ASN A C 1
ATOM 676 O O . ASN A 1 83 ? 17.485 4.159 -4.018 1.00 89.94 83 ASN A O 1
ATOM 680 N N . SER A 1 84 ? 16.729 4.576 -6.092 1.00 89.38 84 SER A N 1
ATOM 681 C CA . SER A 1 84 ? 16.482 5.995 -5.854 1.00 89.38 84 SER A CA 1
ATOM 682 C C . SER A 1 84 ? 15.071 6.210 -5.296 1.00 89.38 84 SER A C 1
ATOM 684 O O . SER A 1 84 ? 14.104 5.731 -5.889 1.00 89.38 84 SER A O 1
ATOM 686 N N . PRO A 1 85 ? 14.901 6.983 -4.206 1.00 87.44 85 PRO A N 1
ATOM 687 C CA . PRO A 1 85 ? 13.578 7.276 -3.652 1.00 87.44 85 PRO A CA 1
ATOM 688 C C . PRO A 1 85 ? 12.722 8.154 -4.576 1.00 87.44 85 PRO A C 1
ATOM 690 O O . PRO A 1 85 ? 11.502 8.185 -4.431 1.00 87.44 85 PRO A O 1
ATOM 693 N N . ILE A 1 86 ? 13.351 8.896 -5.493 1.00 91.38 86 ILE A N 1
ATOM 694 C CA . ILE A 1 86 ? 12.684 9.761 -6.469 1.00 91.38 86 ILE A CA 1
ATOM 695 C C . ILE A 1 86 ? 13.386 9.578 -7.817 1.00 91.38 86 ILE A C 1
ATOM 697 O O . ILE A 1 86 ? 14.604 9.737 -7.914 1.00 91.38 86 ILE A O 1
ATOM 701 N N . ILE A 1 87 ? 12.615 9.265 -8.859 1.00 91.00 87 ILE A N 1
ATOM 702 C CA . ILE A 1 87 ? 13.097 9.118 -10.236 1.00 91.00 87 ILE A CA 1
ATOM 703 C C . ILE A 1 87 ? 12.378 10.167 -11.086 1.00 91.00 87 ILE A C 1
ATOM 705 O O . ILE A 1 87 ? 11.164 10.105 -11.255 1.00 91.00 87 ILE A O 1
ATOM 709 N N . THR A 1 88 ? 13.119 11.152 -11.595 1.00 92.62 88 THR A N 1
ATOM 710 C CA . THR A 1 88 ? 12.593 12.192 -12.505 1.00 92.62 88 THR A CA 1
ATOM 711 C C . THR A 1 88 ? 13.110 12.049 -13.936 1.00 92.62 88 THR A C 1
ATOM 713 O O . THR A 1 88 ? 12.589 12.703 -14.837 1.00 92.62 88 THR A O 1
ATOM 716 N N .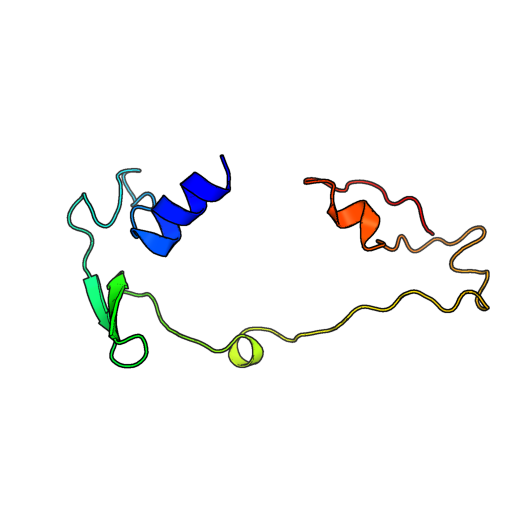 LYS A 1 89 ? 14.131 11.209 -14.145 1.00 89.56 89 LYS A N 1
ATOM 717 C CA . LYS A 1 89 ? 14.739 10.858 -15.435 1.00 89.56 89 LYS A CA 1
ATOM 718 C C . LYS A 1 89 ? 15.271 9.427 -15.362 1.00 89.56 89 LYS A C 1
ATOM 720 O O . LYS A 1 89 ? 15.693 9.015 -14.281 1.00 89.56 89 LYS 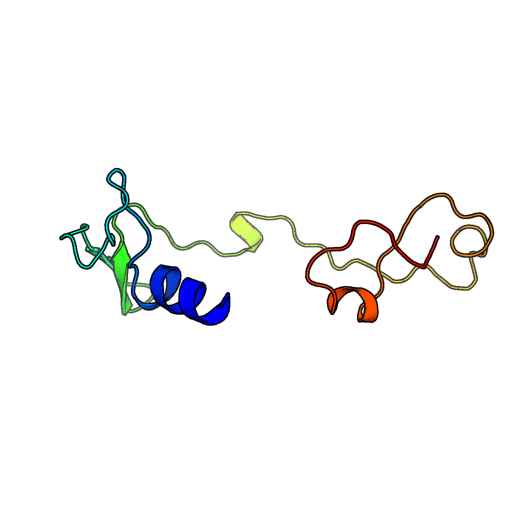A O 1
ATOM 725 N N . THR A 1 90 ? 15.270 8.716 -16.486 1.00 89.31 90 THR A N 1
ATOM 726 C CA . THR A 1 90 ? 15.852 7.372 -16.609 1.00 89.31 90 THR A CA 1
ATOM 727 C C . THR A 1 90 ? 17.175 7.424 -17.359 1.00 89.31 90 THR A C 1
ATOM 729 O O . THR A 1 90 ? 17.486 8.417 -18.021 1.00 89.31 90 THR A O 1
ATOM 732 N N . THR A 1 91 ? 17.973 6.364 -17.262 1.00 84.19 91 THR A N 1
ATOM 733 C CA . THR A 1 91 ? 19.178 6.216 -18.096 1.00 84.19 91 THR A CA 1
ATOM 734 C C . THR A 1 91 ? 18.916 5.484 -19.407 1.00 84.19 91 THR A C 1
ATOM 736 O O . THR A 1 91 ? 19.795 5.475 -20.262 1.00 84.19 91 THR A O 1
ATOM 739 N N . ASN A 1 92 ? 17.748 4.854 -19.557 1.00 82.44 92 ASN A N 1
ATOM 740 C CA . ASN A 1 92 ? 17.419 4.020 -20.710 1.00 82.44 92 ASN A CA 1
ATOM 741 C C . ASN A 1 92 ? 16.215 4.579 -21.466 1.00 82.44 92 ASN A C 1
ATOM 743 O O . ASN A 1 92 ? 15.235 5.013 -20.842 1.00 82.44 92 ASN A O 1
ATOM 747 N N . TYR A 1 93 ? 16.334 4.540 -22.790 1.00 84.00 93 TYR A N 1
ATOM 748 C CA . TYR A 1 93 ? 15.425 5.099 -23.781 1.00 84.00 93 TYR A CA 1
ATOM 749 C C . TYR A 1 93 ? 15.445 4.236 -25.020 1.00 84.00 93 TYR A C 1
ATOM 751 O O . TYR A 1 93 ? 16.580 3.961 -25.462 1.00 84.00 93 TYR A O 1
#

Secondary structure (DSSP, 8-state):
-HHHHHIIIIIS---B-TTSSBTTTTT--EEEETTTTEEEETT-----HHHH-------PPPTT-GGGTSS--S-B--TTGGGSS--SS-SB-

Sequence (93 aa):
MAKQLYDYWFVQFDFPNEEGKPYKSSGGKMVWNEKLKREIPEGWDISLIKDIATTYSGGTPKSTNIEYYDNGEIAWINSGELNSPIITKTTNY